Protein AF-A0A821BSV2-F1 (afdb_monomer_lite)

Sequence (98 aa):
MMKLTTAYEHGVVSYYTVTRWIQRFSNERESLEDNPRSCYSITAFTQQNIDVVTDLKKKIKVMAHPPYSSDLAPSDFWLFNRLKRSLDTYPVSTSLAT

Foldseek 3Di:
DCPQCVPPVPPGDDPVVVVVVVVCVVVVPPDPDDDDDPDDDPVCPDPVNVVVVVVVVVVDDDDDDDPPPLVPDCCSVPVVVVVVVVVVVDPPPPPDPD

Radius of gyration: 24.71 Å; chains: 1; bounding box: 58×26×54 Å

Secondary structure (DSSP, 8-state):
--HHHHHHTTSPPPHHHHHHHHHHHHTT----SPPPPS-S-GGGG-HHHHHHHHHHHHHS-PPP--TT-GGG-HIIIIIHHHHHHHHHTS--------

Structure (mmCIF, N/CA/C/O backbone):
data_AF-A0A821BSV2-F1
#
_entry.id   AF-A0A821BSV2-F1
#
loop_
_atom_site.group_PDB
_atom_site.id
_atom_site.type_symbol
_atom_site.label_atom_id
_atom_site.label_alt_id
_atom_site.label_comp_id
_atom_site.label_asym_id
_atom_site.label_entity_id
_atom_site.label_seq_id
_atom_site.pdbx_PDB_ins_code
_atom_site.Cartn_x
_atom_site.Cartn_y
_atom_site.Cartn_z
_atom_site.occupancy
_atom_site.B_iso_or_equiv
_atom_site.auth_seq_id
_atom_site.auth_comp_id
_atom_site.auth_asym_id
_atom_site.auth_atom_id
_atom_site.pdbx_PDB_model_num
ATOM 1 N N . MET A 1 1 ? 32.711 -4.168 -21.859 1.00 55.19 1 MET A N 1
ATOM 2 C CA . MET A 1 1 ? 31.630 -4.438 -20.881 1.00 55.19 1 MET A CA 1
ATOM 3 C C . MET A 1 1 ? 30.855 -5.693 -21.305 1.00 55.19 1 MET A C 1
ATOM 5 O O . MET A 1 1 ? 29.696 -5.602 -21.659 1.00 55.19 1 MET A O 1
ATOM 9 N N . MET A 1 2 ? 31.519 -6.859 -21.345 1.00 61.72 2 MET A N 1
ATOM 10 C CA . MET A 1 2 ? 30.903 -8.133 -21.784 1.00 61.72 2 MET A CA 1
ATOM 11 C C . MET A 1 2 ? 31.352 -9.364 -20.972 1.00 61.72 2 MET A C 1
ATOM 13 O O . MET A 1 2 ? 30.871 -10.462 -21.205 1.00 61.72 2 MET A O 1
ATOM 17 N N . LYS A 1 3 ? 32.258 -9.224 -19.992 1.00 77.38 3 LYS A N 1
ATOM 18 C CA . LYS A 1 3 ? 32.782 -10.391 -19.257 1.00 77.38 3 LYS A CA 1
ATOM 19 C C . LYS A 1 3 ? 31.746 -11.030 -18.323 1.00 77.38 3 LYS A C 1
ATOM 21 O O . LYS A 1 3 ? 31.707 -12.246 -18.209 1.00 77.38 3 LYS A O 1
ATOM 26 N N . LEU A 1 4 ? 30.895 -10.221 -17.686 1.00 79.44 4 LEU A N 1
ATOM 27 C CA . LEU A 1 4 ? 29.839 -10.721 -16.797 1.00 79.44 4 LEU A CA 1
ATOM 28 C C . LEU A 1 4 ? 28.735 -11.439 -17.581 1.00 79.44 4 LEU A C 1
ATOM 30 O O . LEU A 1 4 ? 28.301 -12.503 -17.159 1.00 79.44 4 LEU A O 1
ATOM 34 N N . THR A 1 5 ? 28.348 -10.909 -18.745 1.00 81.62 5 THR A N 1
ATOM 35 C CA . THR A 1 5 ? 27.364 -11.540 -19.639 1.00 81.62 5 THR A CA 1
ATOM 36 C C . THR A 1 5 ? 27.840 -12.882 -20.173 1.00 81.62 5 THR A C 1
ATOM 38 O O . THR A 1 5 ? 27.049 -13.810 -20.254 1.00 81.62 5 THR A O 1
ATOM 41 N N . THR A 1 6 ? 29.135 -13.019 -20.467 1.00 84.62 6 THR A N 1
ATOM 42 C CA . THR A 1 6 ? 29.718 -14.302 -20.883 1.00 84.62 6 THR A CA 1
ATOM 43 C C . THR A 1 6 ? 29.759 -15.334 -19.753 1.00 84.62 6 THR A C 1
ATOM 45 O O . THR A 1 6 ? 29.639 -16.518 -20.026 1.00 84.62 6 THR A O 1
ATOM 48 N N . ALA A 1 7 ? 29.942 -14.913 -18.499 1.00 84.25 7 ALA A N 1
ATOM 49 C CA . ALA A 1 7 ? 30.115 -15.837 -17.375 1.00 84.25 7 ALA A CA 1
ATOM 50 C C . ALA A 1 7 ? 28.801 -16.261 -16.694 1.00 84.25 7 ALA A C 1
ATOM 52 O O . ALA A 1 7 ? 28.731 -17.365 -16.166 1.00 84.25 7 ALA A O 1
ATOM 53 N N . TYR A 1 8 ? 27.781 -15.394 -16.676 1.00 84.62 8 TYR A N 1
ATOM 54 C CA . TYR A 1 8 ? 26.540 -15.622 -15.918 1.00 84.62 8 TYR A CA 1
ATOM 55 C C . TYR A 1 8 ? 25.270 -15.596 -16.778 1.00 84.62 8 TYR A C 1
ATOM 57 O O . TYR A 1 8 ? 24.178 -15.735 -16.231 1.00 84.62 8 TYR A O 1
ATOM 65 N N . GLU A 1 9 ? 25.410 -15.405 -18.094 1.00 80.56 9 GLU A N 1
ATOM 66 C CA . GLU A 1 9 ? 24.346 -15.413 -19.107 1.00 80.56 9 GLU A CA 1
ATOM 67 C C . GLU A 1 9 ? 23.081 -14.631 -18.697 1.00 80.56 9 GLU A C 1
ATOM 69 O O . GLU A 1 9 ? 22.991 -13.426 -18.929 1.00 80.56 9 GLU A O 1
ATOM 74 N N . HIS A 1 10 ? 22.119 -15.308 -18.062 1.00 79.56 10 HIS A N 1
ATOM 75 C CA . HIS A 1 10 ? 20.786 -14.808 -17.716 1.00 79.56 10 HIS A CA 1
ATOM 76 C C . HIS A 1 10 ? 20.664 -14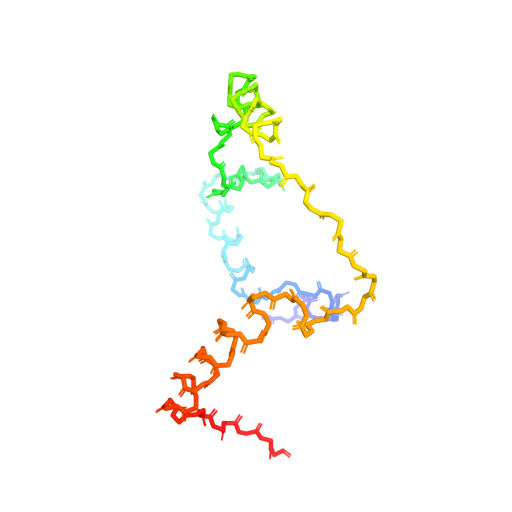.283 -16.270 1.00 79.56 10 HIS A C 1
ATOM 78 O O . HIS A 1 10 ? 19.681 -13.627 -15.937 1.00 79.56 10 HIS A O 1
ATOM 84 N N . GLY A 1 11 ? 21.652 -14.544 -15.406 1.00 80.38 11 GLY A N 1
ATOM 85 C CA . GLY A 1 11 ? 21.680 -14.108 -13.999 1.00 80.38 11 GLY A CA 1
ATOM 86 C C . GLY A 1 11 ? 22.428 -12.792 -13.762 1.00 80.38 11 GLY A C 1
ATOM 87 O O . GLY A 1 11 ? 22.778 -12.460 -12.630 1.00 80.38 11 GLY A O 1
ATOM 88 N N . VAL A 1 12 ? 22.745 -12.063 -14.831 1.00 84.00 12 VAL A N 1
ATOM 89 C CA . VAL A 1 12 ? 23.643 -10.906 -14.785 1.00 84.00 12 VAL A CA 1
ATOM 90 C C . VAL A 1 12 ? 22.899 -9.677 -14.283 1.00 84.00 12 VAL A C 1
ATOM 92 O O . VAL A 1 12 ? 21.863 -9.283 -14.817 1.00 84.00 12 VAL A O 1
ATOM 95 N N . VAL A 1 13 ? 23.467 -9.021 -13.275 1.00 84.00 13 VAL A N 1
ATOM 96 C CA . VAL A 1 13 ? 22.990 -7.716 -12.808 1.00 84.00 13 VAL A CA 1
ATOM 97 C C . VAL A 1 13 ? 23.058 -6.672 -13.928 1.00 84.00 13 VAL A C 1
ATOM 99 O O . VAL A 1 13 ? 24.001 -6.641 -14.717 1.00 84.00 13 VAL A O 1
ATOM 102 N N . SER A 1 14 ? 22.068 -5.778 -13.992 1.00 86.56 14 SER A N 1
ATOM 103 C CA . SER A 1 14 ? 22.017 -4.746 -15.035 1.00 86.56 14 SER A CA 1
ATOM 104 C C . SER A 1 14 ? 23.277 -3.875 -15.051 1.00 86.56 14 SER A C 1
ATOM 106 O O . SER A 1 14 ? 23.892 -3.627 -14.011 1.00 86.56 14 SER A O 1
ATOM 108 N N . TYR A 1 15 ? 23.626 -3.336 -16.223 1.00 85.50 15 TYR A N 1
ATOM 109 C CA . TYR A 1 15 ? 24.769 -2.427 -16.382 1.00 85.50 15 TYR A CA 1
ATOM 110 C C . TYR A 1 15 ? 24.776 -1.300 -15.336 1.00 85.50 15 TYR A C 1
ATOM 112 O O . TYR A 1 15 ? 25.798 -1.024 -14.714 1.00 85.50 15 TYR A O 1
ATOM 120 N N . TYR A 1 16 ? 23.608 -0.702 -15.090 1.00 87.06 16 TYR A N 1
ATOM 121 C CA . TYR A 1 16 ? 23.428 0.357 -14.099 1.00 87.06 16 TYR A CA 1
ATOM 122 C C . TYR A 1 16 ? 23.716 -0.103 -12.659 1.00 87.06 16 TYR A C 1
ATOM 124 O O . TYR A 1 16 ? 24.260 0.649 -11.852 1.00 87.06 16 TYR A O 1
ATOM 132 N N . THR A 1 17 ? 23.397 -1.356 -12.330 1.00 87.50 17 THR A N 1
ATOM 133 C CA . THR A 1 17 ? 23.757 -1.947 -11.036 1.00 87.50 17 THR A CA 1
ATOM 134 C C . THR A 1 17 ? 25.274 -2.081 -10.921 1.00 87.50 17 THR A C 1
ATOM 136 O O . THR A 1 17 ? 25.841 -1.662 -9.916 1.00 87.50 17 THR A O 1
ATOM 139 N N . VAL A 1 1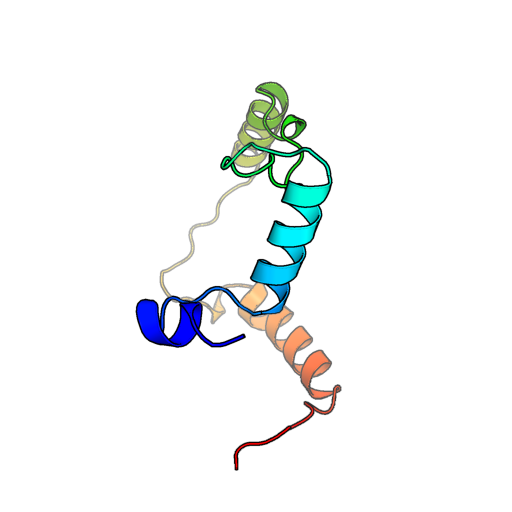8 ? 25.946 -2.576 -11.967 1.00 87.25 18 VAL A N 1
ATOM 140 C CA . VAL A 1 18 ? 27.413 -2.719 -11.995 1.00 87.25 18 VAL A CA 1
ATOM 141 C C . VAL A 1 18 ? 28.116 -1.372 -11.814 1.00 87.25 18 VAL A C 1
ATOM 143 O O . VAL A 1 18 ? 29.008 -1.259 -10.976 1.00 87.25 18 VAL A O 1
ATOM 146 N N . THR A 1 19 ? 27.709 -0.330 -12.543 1.00 88.56 19 THR A N 1
ATOM 147 C CA . THR A 1 19 ? 28.336 0.998 -12.426 1.00 88.56 19 THR A CA 1
ATOM 148 C C . THR A 1 19 ? 28.099 1.635 -11.058 1.00 88.56 19 THR A C 1
ATOM 150 O O . THR A 1 19 ? 29.021 2.225 -10.495 1.00 88.56 19 THR A O 1
ATOM 153 N N . ARG A 1 20 ? 26.911 1.447 -10.470 1.00 86.25 20 ARG A N 1
ATOM 154 C CA . ARG A 1 20 ? 26.612 1.866 -9.094 1.00 86.25 20 ARG A CA 1
ATOM 155 C C . ARG A 1 20 ? 27.512 1.167 -8.071 1.00 86.25 20 ARG A C 1
ATOM 157 O O . ARG A 1 20 ? 27.963 1.811 -7.127 1.00 86.25 20 ARG A O 1
ATOM 164 N N . TRP A 1 21 ? 27.776 -0.130 -8.232 1.00 86.19 21 TRP A N 1
ATOM 165 C CA . TRP A 1 21 ? 28.698 -0.861 -7.356 1.00 86.19 21 TRP A CA 1
ATOM 166 C C . TRP A 1 21 ? 30.144 -0.381 -7.515 1.00 86.19 21 TRP A C 1
ATOM 168 O O . TRP A 1 21 ? 30.786 -0.117 -6.504 1.00 86.19 21 TRP A O 1
ATOM 178 N N . ILE A 1 22 ? 30.626 -0.163 -8.747 1.00 88.31 22 ILE A N 1
ATOM 179 C CA . ILE A 1 22 ? 31.965 0.408 -9.001 1.00 88.31 22 ILE A CA 1
ATOM 180 C C . ILE A 1 22 ? 32.124 1.751 -8.277 1.00 88.31 22 ILE A C 1
ATOM 182 O O . ILE A 1 22 ? 33.089 1.940 -7.546 1.00 88.31 22 ILE A O 1
ATOM 186 N N . GLN A 1 23 ? 31.142 2.649 -8.401 1.00 87.62 23 GLN A N 1
ATOM 187 C CA . GLN A 1 23 ? 31.153 3.933 -7.695 1.00 87.62 23 GLN A CA 1
ATOM 188 C C . GLN A 1 23 ? 31.152 3.771 -6.169 1.00 87.62 23 GLN A C 1
ATOM 190 O O . GLN A 1 23 ? 31.831 4.524 -5.480 1.00 87.62 23 GLN A O 1
ATOM 195 N N . ARG A 1 24 ? 30.408 2.806 -5.615 1.00 85.19 24 ARG A N 1
ATOM 196 C CA . ARG A 1 24 ? 30.395 2.542 -4.164 1.00 85.19 24 ARG A CA 1
ATOM 197 C C . ARG A 1 24 ? 31.752 2.060 -3.657 1.00 85.19 24 ARG A C 1
ATOM 199 O O . ARG A 1 24 ? 32.208 2.564 -2.638 1.00 85.19 24 ARG A O 1
ATOM 206 N N . PHE A 1 25 ? 32.397 1.146 -4.378 1.00 85.81 25 PHE A N 1
ATOM 207 C CA . PHE A 1 25 ? 33.726 0.644 -4.023 1.00 85.81 25 PHE A CA 1
ATOM 208 C C . PHE A 1 25 ? 34.812 1.715 -4.169 1.00 85.81 25 PHE A C 1
ATOM 210 O O . PHE A 1 25 ? 35.714 1.779 -3.344 1.00 85.81 25 PHE A O 1
ATOM 217 N N . SER A 1 26 ? 34.698 2.613 -5.155 1.00 86.75 26 SER A N 1
ATOM 218 C CA . SER A 1 26 ? 35.586 3.780 -5.263 1.00 86.75 26 SER A CA 1
ATOM 219 C C . SER A 1 26 ? 35.432 4.780 -4.109 1.00 86.75 26 SER A C 1
ATOM 221 O O . SER A 1 26 ? 36.344 5.563 -3.882 1.00 86.75 26 SER A O 1
ATOM 223 N N . ASN A 1 27 ? 34.313 4.752 -3.378 1.00 82.50 27 ASN A N 1
ATOM 224 C CA . ASN A 1 27 ? 34.053 5.590 -2.202 1.00 82.50 27 ASN A CA 1
ATOM 225 C C . ASN A 1 27 ? 34.317 4.833 -0.879 1.00 82.50 27 ASN A C 1
ATOM 227 O O . ASN A 1 27 ? 33.563 4.994 0.078 1.00 82.50 27 ASN A O 1
ATOM 231 N N . GLU A 1 28 ? 35.337 3.966 -0.845 1.00 79.00 28 GLU A N 1
ATOM 232 C CA . GLU A 1 28 ? 35.820 3.230 0.346 1.00 79.00 28 GLU A CA 1
ATOM 233 C C . GLU A 1 28 ? 34.789 2.312 1.038 1.00 79.00 28 GLU A C 1
ATOM 235 O O . GLU A 1 28 ? 34.996 1.836 2.155 1.00 79.00 28 GLU A O 1
ATOM 240 N N . ARG A 1 29 ? 33.662 1.993 0.388 1.00 74.50 29 ARG A N 1
ATOM 241 C CA . ARG A 1 29 ? 32.693 1.028 0.925 1.00 74.50 29 ARG A CA 1
ATOM 242 C C . ARG A 1 29 ? 33.093 -0.390 0.534 1.00 74.50 29 ARG A C 1
ATOM 244 O O . ARG A 1 29 ? 32.699 -0.861 -0.525 1.00 74.50 29 ARG A O 1
ATOM 251 N N . GLU A 1 30 ? 33.794 -1.092 1.415 1.00 77.75 30 GLU A N 1
ATOM 252 C CA . GLU A 1 30 ? 34.223 -2.488 1.198 1.00 77.75 30 GLU A CA 1
ATOM 253 C C . GLU A 1 30 ? 33.167 -3.536 1.597 1.00 77.75 30 GLU A C 1
ATOM 255 O O . GLU A 1 30 ? 33.308 -4.722 1.311 1.00 77.75 30 GLU A O 1
ATOM 260 N N . SER A 1 31 ? 32.080 -3.109 2.250 1.00 83.25 31 SER A N 1
ATOM 261 C CA . SER A 1 31 ? 31.034 -4.019 2.720 1.00 83.25 31 SER A CA 1
ATOM 262 C C . SER A 1 31 ? 30.229 -4.624 1.564 1.00 83.25 31 SER A C 1
ATOM 264 O O . SER A 1 31 ? 29.645 -3.904 0.744 1.00 83.25 31 SER A O 1
ATOM 266 N N . LEU A 1 32 ? 30.156 -5.957 1.558 1.00 81.56 32 LEU A N 1
ATOM 267 C CA . LEU A 1 32 ? 29.309 -6.754 0.667 1.00 81.56 32 LEU A CA 1
ATOM 268 C C . LEU A 1 32 ? 27.853 -6.842 1.151 1.00 81.56 32 LEU A C 1
ATOM 270 O O . LEU A 1 32 ? 26.992 -7.290 0.398 1.00 81.56 32 LEU A O 1
ATOM 274 N N . GLU A 1 33 ? 27.575 -6.390 2.375 1.00 83.69 33 GLU A N 1
ATOM 275 C CA . GLU A 1 33 ? 26.243 -6.460 2.965 1.00 83.69 33 GLU A CA 1
ATOM 276 C C . GLU A 1 33 ? 25.306 -5.388 2.389 1.00 83.69 33 GLU A C 1
ATOM 278 O O . GLU A 1 33 ? 25.688 -4.241 2.078 1.00 83.69 33 GLU A O 1
ATOM 283 N N . ASP A 1 34 ? 24.034 -5.767 2.276 1.00 80.25 34 ASP A N 1
ATOM 284 C CA . ASP A 1 34 ? 22.966 -4.847 1.915 1.00 80.25 34 ASP A CA 1
ATOM 285 C C . ASP A 1 34 ? 22.850 -3.770 3.000 1.00 80.25 34 ASP A C 1
ATOM 287 O O . ASP A 1 34 ? 22.698 -4.053 4.189 1.00 80.25 34 ASP A O 1
ATOM 291 N N . ASN A 1 35 ? 22.901 -2.501 2.585 1.00 75.62 35 ASN A N 1
ATOM 292 C CA . ASN A 1 35 ? 22.548 -1.412 3.491 1.00 75.62 35 ASN A CA 1
ATOM 293 C C . ASN A 1 35 ? 21.119 -1.631 4.005 1.00 75.62 35 ASN A C 1
ATOM 295 O O . ASN A 1 35 ? 20.277 -2.120 3.241 1.00 75.62 35 ASN A O 1
ATOM 299 N N . PRO A 1 36 ? 20.813 -1.196 5.242 1.00 75.88 36 PRO A N 1
ATOM 300 C CA . PRO A 1 36 ? 19.443 -1.204 5.729 1.00 75.88 36 PRO A CA 1
ATOM 301 C C . PRO A 1 36 ? 18.548 -0.537 4.682 1.00 75.88 36 PRO A C 1
ATOM 303 O O . PRO A 1 36 ? 18.792 0.597 4.257 1.00 75.88 36 PRO A O 1
ATOM 306 N N . ARG A 1 37 ? 17.561 -1.287 4.183 1.00 73.19 37 ARG A N 1
ATOM 307 C CA . ARG A 1 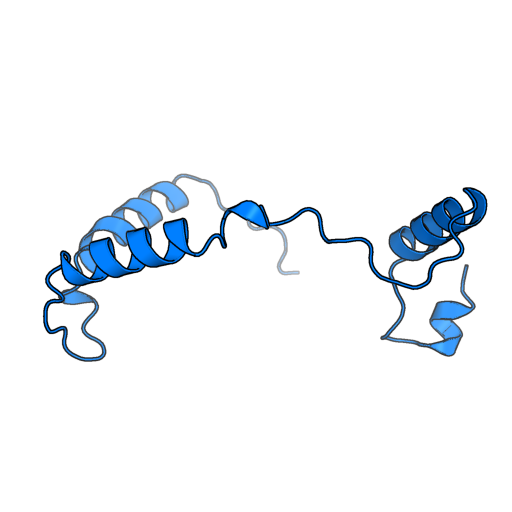37 ? 16.667 -0.805 3.129 1.00 73.19 37 ARG A CA 1
ATOM 308 C C . ARG A 1 37 ? 15.931 0.422 3.656 1.00 73.19 37 ARG A C 1
ATOM 310 O O . ARG A 1 37 ? 15.393 0.390 4.757 1.00 73.19 37 ARG A O 1
ATOM 317 N N . SER A 1 38 ? 15.859 1.487 2.859 1.00 64.31 38 SER A N 1
ATOM 318 C CA . SER A 1 38 ? 15.182 2.735 3.240 1.00 64.31 38 SER A CA 1
ATOM 319 C C . SER A 1 38 ? 13.650 2.626 3.204 1.00 64.31 38 SER A C 1
ATOM 321 O O . SER A 1 38 ? 12.976 3.593 2.849 1.00 64.31 38 SER A O 1
ATOM 323 N N . CYS A 1 39 ? 13.075 1.459 3.506 1.00 52.75 39 CYS A N 1
ATOM 324 C CA . CYS A 1 39 ? 11.630 1.294 3.522 1.00 52.75 39 CYS A CA 1
ATOM 325 C C . CYS A 1 39 ? 11.144 0.654 4.822 1.00 52.75 39 CYS A C 1
ATOM 327 O O . CYS A 1 39 ? 11.682 -0.353 5.272 1.00 52.75 39 CYS A O 1
ATOM 329 N N . TYR A 1 40 ? 10.076 1.270 5.331 1.00 53.00 40 TYR A N 1
ATOM 330 C CA . TYR A 1 40 ? 9.409 1.115 6.619 1.00 53.00 40 TYR A CA 1
ATOM 331 C C . TYR A 1 40 ? 10.193 1.626 7.823 1.00 53.00 40 TYR A C 1
ATOM 333 O O . TYR A 1 40 ? 11.300 1.193 8.129 1.00 53.00 40 TYR A O 1
ATOM 341 N N . SER A 1 41 ? 9.579 2.581 8.525 1.00 53.06 41 SER A N 1
ATOM 342 C CA . SER A 1 41 ? 10.066 3.014 9.820 1.00 53.06 41 SER A CA 1
ATOM 343 C C . SER A 1 41 ? 10.137 1.784 10.727 1.00 53.06 41 SER A C 1
ATOM 345 O O . SER A 1 41 ? 9.132 1.150 11.034 1.00 53.06 41 SER A O 1
ATOM 347 N N . ILE A 1 42 ? 11.343 1.413 11.152 1.00 50.50 42 ILE A N 1
ATOM 348 C CA . ILE A 1 42 ? 11.535 0.344 12.145 1.00 50.50 42 ILE A CA 1
ATOM 349 C C . ILE A 1 42 ? 10.830 0.717 13.469 1.00 50.50 42 ILE A C 1
ATOM 351 O O . ILE A 1 42 ? 10.434 -0.151 14.239 1.00 50.50 42 ILE A O 1
ATOM 355 N N . THR A 1 43 ? 10.550 2.008 13.680 1.00 53.03 43 THR A N 1
ATOM 356 C CA . THR A 1 43 ? 9.703 2.548 14.753 1.00 53.03 43 THR A CA 1
ATOM 357 C C . THR A 1 43 ? 8.201 2.285 14.593 1.00 53.03 43 THR A C 1
ATOM 359 O O . THR A 1 43 ? 7.468 2.448 15.563 1.00 53.03 43 THR A O 1
ATOM 362 N N . ALA A 1 44 ? 7.700 1.851 13.428 1.00 58.84 44 ALA A N 1
ATOM 363 C CA . ALA A 1 44 ? 6.308 1.401 13.307 1.00 58.84 44 ALA A CA 1
ATOM 364 C C . ALA A 1 44 ? 6.056 0.108 14.099 1.00 58.84 44 ALA A C 1
ATOM 366 O O . ALA A 1 44 ? 4.931 -0.126 14.536 1.00 58.84 44 ALA A O 1
ATOM 367 N N . PHE A 1 45 ? 7.096 -0.693 14.343 1.00 66.69 45 PHE A N 1
ATOM 368 C CA . PHE A 1 45 ? 7.015 -1.958 15.069 1.00 66.69 45 PHE A CA 1
ATOM 369 C C . PHE A 1 45 ? 7.433 -1.815 16.546 1.00 66.69 45 PHE A C 1
ATOM 371 O O . PHE A 1 45 ? 8.225 -2.589 17.071 1.00 66.69 45 PHE A O 1
ATOM 378 N N . THR A 1 46 ? 6.934 -0.797 17.249 1.00 82.06 46 THR A N 1
ATOM 379 C CA . THR A 1 46 ? 7.021 -0.757 18.720 1.00 82.06 46 THR A CA 1
ATOM 380 C C . THR A 1 46 ? 5.921 -1.632 19.318 1.00 82.06 46 THR A C 1
ATOM 382 O O . THR A 1 46 ? 4.813 -1.663 18.784 1.00 82.06 46 THR A O 1
ATOM 385 N N . GLN A 1 47 ? 6.183 -2.283 20.459 1.00 84.62 47 GLN A N 1
ATOM 386 C CA . GLN A 1 47 ? 5.173 -3.067 21.186 1.00 84.62 47 GLN A CA 1
ATOM 387 C C . GLN A 1 47 ? 3.872 -2.274 21.400 1.00 84.62 47 GLN A C 1
ATOM 389 O O . GLN A 1 47 ? 2.788 -2.786 21.165 1.00 84.62 47 GLN A O 1
ATOM 394 N N . GLN A 1 48 ? 3.989 -0.978 21.696 1.00 88.62 48 GLN A N 1
ATOM 395 C CA . GLN A 1 48 ? 2.862 -0.051 21.818 1.00 88.62 48 GLN A CA 1
ATOM 396 C C . GLN A 1 48 ? 1.994 0.030 20.549 1.00 88.62 48 GLN A C 1
ATOM 398 O O . GLN A 1 48 ? 0.771 -0.006 20.639 1.00 88.62 48 GLN A O 1
ATOM 403 N N . ASN A 1 49 ? 2.599 0.104 19.358 1.00 86.62 49 ASN A N 1
ATOM 404 C CA . ASN A 1 49 ? 1.850 0.162 18.098 1.00 86.62 49 ASN A CA 1
ATOM 405 C C . ASN A 1 49 ? 1.146 -1.166 17.812 1.00 86.62 49 ASN A C 1
ATOM 407 O O . ASN A 1 49 ? 0.026 -1.176 17.299 1.00 86.62 49 ASN A O 1
ATOM 411 N N . ILE A 1 50 ? 1.787 -2.283 18.168 1.00 88.75 50 ILE A N 1
ATOM 412 C CA . ILE A 1 50 ? 1.191 -3.617 18.069 1.00 88.75 50 ILE A CA 1
ATOM 413 C C . ILE A 1 50 ? -0.034 -3.686 18.982 1.00 88.75 50 ILE A C 1
ATOM 415 O O . ILE A 1 50 ? -1.115 -4.046 18.518 1.00 88.75 50 ILE A O 1
ATOM 419 N N . ASP A 1 51 ? 0.103 -3.263 20.238 1.00 91.75 51 ASP A N 1
ATOM 420 C CA . ASP A 1 51 ? -0.980 -3.275 21.220 1.00 91.75 51 ASP A CA 1
ATOM 421 C C . ASP A 1 51 ? -2.164 -2.417 20.744 1.00 91.75 51 ASP A C 1
ATOM 423 O O . ASP A 1 51 ? -3.299 -2.898 20.720 1.00 91.75 51 ASP A O 1
ATOM 427 N N . VAL A 1 52 ? -1.906 -1.206 20.233 1.00 90.31 52 VAL A N 1
ATOM 428 C CA . VAL A 1 52 ? -2.938 -0.333 19.642 1.00 90.31 52 VAL A CA 1
ATOM 429 C C . VAL A 1 52 ? -3.655 -1.018 18.477 1.00 90.31 52 VAL A C 1
ATOM 431 O O . VAL A 1 52 ? -4.886 -1.054 18.445 1.00 90.31 52 VAL A O 1
ATOM 434 N N . VAL A 1 53 ? -2.922 -1.603 17.525 1.00 88.94 53 VAL A N 1
ATOM 435 C CA . VAL A 1 53 ? -3.533 -2.300 16.379 1.00 88.94 53 VAL A CA 1
ATOM 436 C C . VAL A 1 53 ? -4.341 -3.515 16.837 1.00 88.94 53 VAL A C 1
ATOM 438 O O . VAL A 1 53 ? -5.419 -3.774 16.297 1.00 88.94 53 VAL A O 1
ATOM 441 N N . THR A 1 54 ? -3.859 -4.263 17.832 1.00 90.00 54 THR A N 1
ATOM 442 C CA . THR A 1 54 ? -4.589 -5.424 18.363 1.00 90.00 54 THR A CA 1
ATOM 443 C C . THR A 1 54 ? -5.875 -5.017 19.079 1.00 90.00 54 THR A C 1
ATOM 445 O O . THR A 1 54 ? -6.898 -5.678 18.894 1.00 90.00 54 THR A O 1
ATOM 448 N N . ASP A 1 55 ? -5.867 -3.917 19.833 1.00 93.06 55 ASP A N 1
ATOM 449 C CA . ASP A 1 55 ? -7.059 -3.374 20.489 1.00 93.06 55 ASP A CA 1
ATOM 450 C C . ASP A 1 55 ? -8.084 -2.861 19.466 1.00 93.06 55 ASP A C 1
ATOM 452 O O . ASP A 1 55 ? -9.272 -3.185 19.541 1.00 93.06 55 ASP A O 1
ATOM 456 N N . LEU A 1 56 ? -7.623 -2.154 18.430 1.00 90.06 56 LEU A N 1
ATOM 457 C CA . LEU A 1 56 ? -8.478 -1.717 17.323 1.00 90.06 56 LEU A CA 1
ATOM 458 C C . LEU A 1 56 ? -9.117 -2.901 16.591 1.00 90.06 56 LEU A C 1
ATOM 460 O O . LEU A 1 56 ? -10.315 -2.871 16.311 1.00 90.06 56 LEU A O 1
ATOM 464 N N . LYS A 1 57 ? -8.359 -3.976 16.338 1.00 88.62 57 LYS A N 1
ATOM 465 C CA . LYS A 1 57 ? -8.895 -5.198 15.719 1.00 88.62 57 LYS A CA 1
ATOM 466 C C . LYS A 1 57 ? -10.023 -5.826 16.541 1.00 88.62 57 LYS A C 1
ATOM 468 O O . LYS A 1 57 ? -10.994 -6.282 15.949 1.00 88.62 57 LYS A O 1
ATOM 473 N N . LYS A 1 58 ? -9.937 -5.820 17.877 1.00 90.62 58 LYS A N 1
ATOM 474 C CA . LYS A 1 58 ? -10.997 -6.354 18.759 1.00 90.62 58 LYS A CA 1
ATOM 475 C C . LYS A 1 58 ? -12.287 -5.531 18.705 1.00 90.62 58 LYS A C 1
ATOM 477 O O . LYS A 1 58 ? -13.368 -6.085 18.881 1.00 90.62 58 LYS A O 1
ATOM 482 N N . LYS A 1 59 ? -12.181 -4.221 18.464 1.00 89.38 59 LYS A N 1
ATOM 483 C CA . LYS A 1 59 ? -13.327 -3.298 18.384 1.00 89.38 59 LYS A CA 1
ATOM 484 C C . LYS A 1 59 ? -14.087 -3.387 17.058 1.00 89.38 59 LYS A C 1
ATOM 486 O O . LYS A 1 59 ? -15.222 -2.924 16.974 1.00 89.38 59 LYS A O 1
ATOM 491 N N . ILE A 1 60 ? -13.491 -3.981 16.025 1.00 90.06 60 ILE A N 1
ATOM 492 C CA . ILE A 1 60 ? -14.133 -4.161 14.721 1.00 90.06 60 ILE A CA 1
ATOM 493 C C . ILE A 1 60 ? -14.957 -5.450 1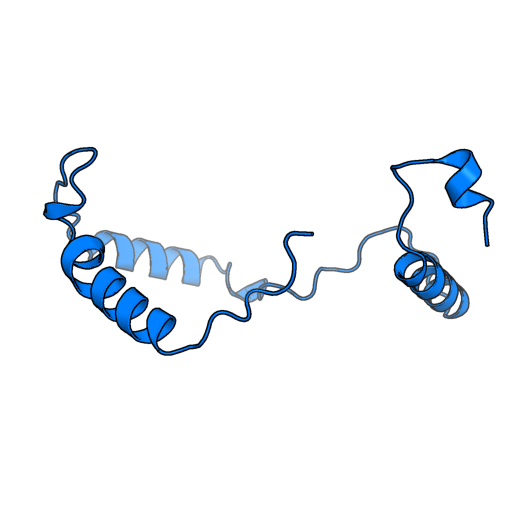4.749 1.00 90.06 60 ILE A C 1
ATOM 495 O O . ILE A 1 60 ? -14.423 -6.554 14.837 1.00 90.06 60 ILE A O 1
ATOM 499 N N . LYS A 1 61 ? -16.280 -5.318 14.626 1.00 87.88 61 LYS A N 1
ATOM 500 C CA . LYS A 1 61 ? -17.170 -6.468 14.454 1.00 87.88 61 LYS A CA 1
ATOM 501 C C . LYS A 1 61 ?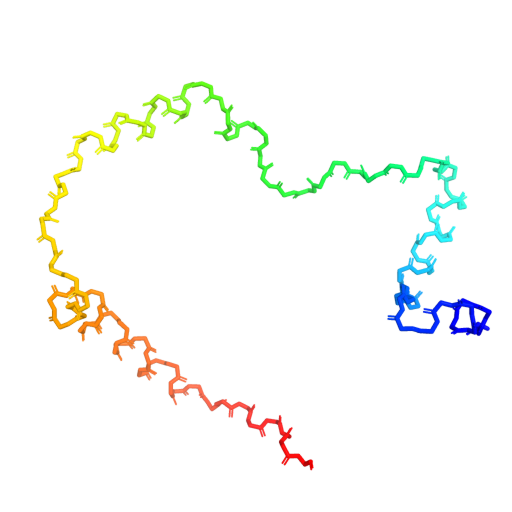 -16.960 -7.069 13.062 1.00 87.88 61 LYS A C 1
ATOM 503 O O . LYS A 1 61 ? -17.422 -6.511 12.069 1.00 87.88 61 LYS A O 1
ATOM 508 N N . VAL A 1 62 ? -16.293 -8.219 12.995 1.00 86.56 62 VAL A N 1
ATOM 509 C CA . VAL A 1 62 ? -16.168 -8.996 11.755 1.00 86.56 62 VAL A CA 1
ATOM 510 C C . VAL A 1 62 ? -17.521 -9.633 11.440 1.00 86.56 62 VAL A C 1
ATOM 512 O O . VAL A 1 62 ? -18.075 -10.367 12.257 1.00 86.56 62 VAL A O 1
ATOM 515 N N . MET A 1 63 ? -18.077 -9.330 10.269 1.00 83.94 63 MET A N 1
ATOM 516 C CA . MET A 1 63 ? -19.301 -9.968 9.785 1.00 83.94 63 MET A CA 1
ATOM 517 C C . MET A 1 63 ? -18.957 -11.255 9.036 1.00 83.94 63 MET A C 1
ATOM 519 O O . MET A 1 63 ? -17.965 -11.302 8.310 1.00 83.94 63 MET A O 1
ATOM 523 N N . ALA A 1 64 ? -19.780 -12.292 9.197 1.00 86.81 64 ALA A N 1
ATOM 524 C CA . ALA A 1 64 ? -19.650 -13.504 8.399 1.00 86.81 64 ALA A CA 1
ATOM 525 C C . ALA A 1 64 ? -19.922 -13.171 6.923 1.00 86.81 64 ALA A C 1
ATOM 527 O O . ALA A 1 64 ? -20.949 -12.574 6.602 1.00 86.81 64 ALA A O 1
ATOM 528 N N . HIS A 1 65 ? -19.00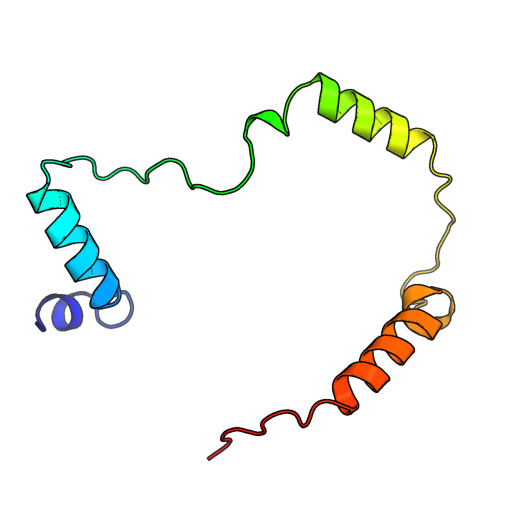0 -13.550 6.039 1.00 84.00 65 HIS A N 1
ATOM 529 C CA . HIS A 1 65 ? -19.122 -13.355 4.598 1.00 84.00 65 HIS A CA 1
ATOM 530 C C . HIS A 1 65 ? -18.964 -14.712 3.898 1.00 84.00 65 HIS A C 1
ATOM 532 O O . HIS A 1 65 ? -18.011 -15.432 4.212 1.00 84.00 65 HIS A O 1
ATOM 538 N N . PRO A 1 66 ? -19.897 -15.111 3.015 1.00 88.00 66 PRO A N 1
ATOM 539 C CA . PRO A 1 66 ? -19.805 -16.395 2.337 1.00 88.00 66 PRO A CA 1
ATOM 540 C C . PRO A 1 66 ? -18.612 -16.442 1.367 1.00 88.00 66 PRO A C 1
ATOM 542 O O . PRO A 1 66 ? -18.210 -15.409 0.823 1.00 88.00 66 PRO A O 1
ATOM 545 N N . PRO A 1 67 ? -18.036 -17.636 1.136 1.00 88.38 67 PRO A N 1
ATOM 546 C CA . PRO A 1 67 ? -16.954 -17.796 0.174 1.00 88.38 67 PRO A CA 1
ATOM 547 C C . PRO A 1 67 ? -17.422 -17.403 -1.234 1.00 88.38 67 PRO A C 1
ATOM 549 O O . PRO A 1 67 ? -18.530 -17.741 -1.641 1.00 88.38 67 PRO A O 1
ATOM 552 N N . TYR A 1 68 ? -16.553 -16.701 -1.969 1.00 83.06 68 TYR A N 1
ATOM 553 C CA . TYR A 1 68 ? -16.765 -16.270 -3.361 1.00 83.06 68 TYR A CA 1
ATOM 554 C C . TYR A 1 68 ? -18.001 -15.394 -3.603 1.00 83.06 68 TYR A C 1
ATOM 556 O O . TYR A 1 68 ? -18.599 -15.446 -4.673 1.00 83.06 68 TYR A O 1
ATOM 564 N N . SER A 1 69 ? -18.375 -14.561 -2.632 1.00 86.62 69 SER A N 1
ATOM 565 C CA . SER A 1 69 ? -19.570 -13.724 -2.736 1.00 86.62 69 SER A CA 1
ATOM 566 C C . SER A 1 69 ? -19.257 -12.248 -2.988 1.00 86.62 69 SER A C 1
ATOM 568 O O . SER A 1 69 ? -19.685 -11.386 -2.217 1.00 86.62 69 SER A O 1
ATOM 570 N N . SER A 1 70 ? -18.568 -11.948 -4.093 1.00 82.75 70 SER A N 1
ATOM 571 C CA . SER A 1 70 ? -18.265 -10.565 -4.510 1.00 82.75 70 SER A CA 1
ATOM 572 C C . SER A 1 70 ? -19.513 -9.678 -4.567 1.00 82.75 70 SER A C 1
ATOM 574 O O . SER A 1 70 ? -19.466 -8.510 -4.202 1.00 82.75 70 SER A O 1
ATOM 576 N N . ASP A 1 71 ? -20.669 -10.240 -4.920 1.00 84.88 71 ASP A N 1
ATOM 577 C CA . ASP A 1 71 ? -21.931 -9.492 -5.023 1.00 84.88 71 ASP A CA 1
ATOM 578 C C . ASP A 1 71 ? -22.426 -8.940 -3.677 1.00 84.88 71 ASP A C 1
ATOM 580 O O . ASP A 1 71 ? -23.182 -7.970 -3.631 1.00 84.88 71 ASP A O 1
ATOM 584 N N . LEU A 1 72 ? -21.989 -9.543 -2.567 1.00 83.38 72 LEU A N 1
ATOM 585 C CA . LEU A 1 72 ? -22.333 -9.115 -1.210 1.00 83.38 72 LEU A CA 1
ATOM 586 C C . LEU A 1 72 ? -21.273 -8.187 -0.600 1.00 83.38 72 LEU A C 1
ATOM 588 O O . LEU A 1 72 ? -21.486 -7.662 0.494 1.00 83.38 72 LEU A O 1
ATOM 592 N N . ALA A 1 73 ? -20.140 -7.980 -1.274 1.00 86.88 73 ALA A N 1
ATOM 593 C CA . ALA A 1 73 ? -19.090 -7.079 -0.829 1.00 86.88 73 ALA A CA 1
ATOM 594 C C . ALA A 1 73 ? -19.339 -5.666 -1.398 1.00 86.88 73 ALA A C 1
ATOM 596 O O . ALA A 1 73 ? -19.277 -5.463 -2.614 1.00 86.88 73 ALA A O 1
ATOM 597 N N . PRO A 1 74 ? -19.572 -4.640 -0.555 1.00 84.94 74 PRO A N 1
ATOM 598 C CA . PRO A 1 74 ? -19.805 -3.274 -1.034 1.00 84.94 74 PRO A CA 1
ATOM 599 C C . PRO A 1 74 ? -18.644 -2.705 -1.866 1.00 84.94 74 PRO A C 1
ATOM 601 O O . PRO A 1 74 ? -18.860 -1.865 -2.742 1.00 84.94 74 PRO A O 1
ATOM 604 N N . SER A 1 75 ? -17.411 -3.159 -1.611 1.00 87.81 75 SER A N 1
ATOM 605 C CA . SER A 1 75 ? -16.231 -2.807 -2.409 1.00 87.81 75 SER A CA 1
ATOM 606 C C . SER A 1 75 ? -16.370 -3.254 -3.861 1.00 87.81 75 SER A C 1
ATOM 608 O O . SER A 1 75 ? -16.089 -2.485 -4.780 1.00 87.81 75 SER A O 1
ATOM 610 N N . ASP A 1 76 ? -16.841 -4.477 -4.066 1.00 87.75 76 ASP A N 1
ATOM 611 C CA . ASP A 1 76 ? -16.831 -5.124 -5.369 1.00 87.75 76 ASP A CA 1
ATOM 612 C C . ASP A 1 76 ? -17.975 -4.604 -6.230 1.00 87.75 76 ASP A C 1
ATOM 614 O O . ASP A 1 76 ? -17.770 -4.245 -7.392 1.00 87.75 76 ASP A O 1
ATOM 618 N N . PHE A 1 77 ? -19.154 -4.450 -5.624 1.00 82.38 77 PHE A N 1
ATOM 619 C CA . PHE A 1 77 ? -20.324 -3.911 -6.304 1.00 82.38 77 PHE A CA 1
ATOM 620 C C . PHE A 1 77 ? -20.202 -2.410 -6.614 1.00 82.38 77 PHE A C 1
ATOM 622 O O . PHE A 1 77 ? -20.543 -1.969 -7.716 1.00 82.38 77 PHE A O 1
ATOM 629 N N . TRP A 1 78 ? -19.727 -1.600 -5.660 1.00 85.25 78 TRP A N 1
ATOM 630 C CA . TRP A 1 78 ? -19.803 -0.139 -5.773 1.00 85.25 78 TRP A CA 1
ATOM 631 C C . TRP A 1 78 ? -18.452 0.525 -6.039 1.00 85.25 78 TRP A C 1
ATOM 633 O O . TRP A 1 78 ? -18.307 1.270 -7.013 1.00 85.25 78 TRP A O 1
ATOM 643 N N . LEU A 1 79 ? -17.451 0.260 -5.195 1.00 91.06 79 LEU A N 1
ATOM 644 C CA . LEU A 1 79 ? -16.168 0.964 -5.253 1.00 91.06 79 LEU A CA 1
ATOM 645 C C . LEU A 1 79 ? -15.407 0.640 -6.543 1.00 91.06 79 LEU A C 1
ATOM 647 O O . LEU A 1 79 ? -15.005 1.556 -7.261 1.00 91.06 79 LEU A O 1
ATOM 651 N N . PHE A 1 80 ? -15.236 -0.641 -6.875 1.00 89.56 80 PHE A N 1
ATOM 652 C CA . PHE A 1 80 ? -14.444 -1.027 -8.044 1.00 89.56 80 PHE A CA 1
ATOM 653 C C . PHE A 1 80 ? -15.103 -0.633 -9.363 1.00 89.56 80 PHE A C 1
ATOM 655 O O . PHE A 1 80 ? -14.405 -0.216 -10.283 1.00 89.56 80 PHE A O 1
ATOM 662 N N . ASN A 1 81 ? -16.432 -0.657 -9.453 1.00 86.62 81 ASN A N 1
ATOM 663 C CA . ASN A 1 81 ? -17.134 -0.158 -10.636 1.00 86.62 81 ASN A CA 1
ATOM 664 C C . ASN A 1 81 ? -16.959 1.354 -10.817 1.00 86.62 81 ASN A C 1
ATOM 666 O O . ASN A 1 81 ? -16.766 1.826 -11.939 1.00 86.62 81 ASN A O 1
ATOM 670 N N . ARG A 1 82 ? -16.964 2.122 -9.721 1.00 88.00 82 ARG A N 1
ATOM 671 C CA . ARG A 1 82 ? -16.669 3.559 -9.765 1.00 88.00 82 ARG A CA 1
ATOM 672 C C . ARG A 1 82 ? -15.228 3.829 -10.200 1.00 88.00 82 ARG A C 1
ATOM 674 O O . ARG A 1 82 ? -14.999 4.734 -10.998 1.00 88.00 82 ARG A O 1
ATOM 681 N N . LEU A 1 83 ? -14.278 3.037 -9.705 1.00 89.38 83 LEU A N 1
ATOM 682 C CA . LEU A 1 83 ? -12.869 3.149 -10.080 1.00 89.38 83 LEU A CA 1
ATOM 683 C C . LEU A 1 83 ? -12.639 2.794 -11.552 1.00 89.38 83 LEU A C 1
ATOM 685 O O . LEU A 1 83 ? -11.984 3.562 -12.246 1.00 89.38 83 LEU A O 1
ATOM 689 N N . LYS A 1 84 ? -13.234 1.707 -12.057 1.00 87.00 84 LYS A N 1
ATOM 690 C CA . LYS A 1 84 ? -13.148 1.320 -13.476 1.00 87.00 84 LYS A CA 1
ATOM 691 C C . LYS A 1 84 ? -13.616 2.440 -14.402 1.00 87.00 84 LYS A C 1
ATOM 693 O O . LYS A 1 84 ? -12.859 2.847 -15.266 1.00 87.00 84 LYS A O 1
ATOM 698 N N . ARG A 1 85 ? -14.774 3.051 -14.125 1.00 87.06 85 ARG A N 1
ATOM 699 C CA . ARG A 1 85 ? -15.268 4.212 -14.896 1.00 87.06 85 ARG A CA 1
ATOM 700 C C . ARG A 1 85 ? -14.280 5.382 -14.910 1.00 87.06 85 ARG A C 1
ATOM 702 O O . ARG A 1 85 ? -14.120 6.051 -15.927 1.00 87.06 85 ARG A O 1
ATOM 709 N N . SER A 1 86 ? -13.620 5.637 -13.779 1.00 85.62 86 SER A N 1
ATOM 710 C CA . SER A 1 86 ? -12.596 6.682 -13.692 1.00 85.62 86 SER A CA 1
ATOM 711 C C . SER A 1 86 ? -11.341 6.329 -14.485 1.00 85.62 86 SER A C 1
ATOM 713 O O . SER A 1 86 ? -10.707 7.232 -15.018 1.00 85.62 86 SER A O 1
ATOM 715 N N . LEU A 1 87 ? -10.972 5.050 -14.544 1.00 84.75 87 LEU A N 1
ATOM 716 C CA . LEU A 1 87 ? -9.809 4.566 -15.283 1.00 84.75 87 LEU A CA 1
ATOM 717 C C . LEU A 1 87 ? -10.070 4.516 -16.789 1.00 84.75 87 LEU A C 1
ATOM 719 O O . LEU A 1 87 ? -9.191 4.903 -17.544 1.00 84.75 87 LEU A O 1
ATOM 723 N N . ASP A 1 88 ? -11.281 4.158 -17.215 1.00 76.38 88 ASP A N 1
ATOM 724 C CA . ASP A 1 88 ? -11.698 4.175 -18.626 1.00 76.38 88 ASP A CA 1
ATOM 725 C C . ASP A 1 88 ? -11.688 5.595 -19.217 1.00 76.38 88 ASP A C 1
ATOM 727 O O . ASP A 1 88 ? -11.579 5.781 -20.426 1.00 76.38 88 ASP A O 1
ATOM 731 N N . THR A 1 89 ? -11.785 6.618 -18.359 1.00 67.25 89 THR A N 1
ATOM 732 C CA . THR A 1 89 ? -11.668 8.028 -18.764 1.00 67.25 89 THR A CA 1
ATOM 733 C C . THR A 1 89 ? -10.225 8.397 -19.131 1.00 67.25 89 THR A C 1
ATOM 735 O O . THR A 1 89 ? -9.999 9.357 -19.868 1.00 67.25 89 THR A O 1
ATOM 738 N N . TYR A 1 90 ? -9.236 7.637 -18.654 1.00 59.25 90 TYR A N 1
ATOM 739 C CA . TYR A 1 90 ? -7.867 7.765 -19.127 1.00 59.25 90 TYR A CA 1
ATOM 740 C C . TYR A 1 90 ? -7.718 6.911 -20.385 1.00 59.25 90 TYR A C 1
ATOM 742 O O . TYR A 1 90 ? -7.947 5.702 -20.317 1.00 59.25 90 TYR A O 1
ATOM 750 N N . PRO A 1 91 ? -7.312 7.481 -21.535 1.00 64.38 91 PRO A N 1
ATOM 751 C CA . PRO A 1 91 ? -6.923 6.658 -22.663 1.00 64.38 91 PRO A CA 1
ATOM 752 C C . PRO A 1 91 ? -5.749 5.805 -22.190 1.00 64.38 91 PRO A C 1
ATOM 754 O O . PRO A 1 91 ? -4.646 6.314 -21.982 1.00 64.38 91 PRO A O 1
ATOM 757 N N . VAL A 1 92 ? -5.998 4.514 -21.964 1.00 63.12 92 VAL A N 1
ATOM 758 C CA . VAL A 1 92 ? -4.936 3.535 -21.778 1.00 63.12 92 VAL A CA 1
ATOM 759 C C . VAL A 1 92 ? -4.054 3.685 -23.005 1.00 63.12 92 VAL A C 1
ATOM 761 O O . VAL A 1 92 ? -4.474 3.385 -24.125 1.00 63.12 92 VAL A O 1
ATOM 764 N N . SER A 1 93 ? -2.853 4.224 -22.803 1.00 56.56 93 SER A N 1
ATOM 765 C CA . SER A 1 93 ? -1.807 4.253 -23.809 1.00 56.56 93 SER A CA 1
ATOM 766 C C . SER A 1 93 ? -1.541 2.804 -24.181 1.00 56.56 93 SER A C 1
ATOM 768 O O . SER A 1 93 ? -0.810 2.090 -23.498 1.00 56.56 93 SER A O 1
ATOM 770 N N . THR A 1 94 ? -2.223 2.359 -25.231 1.00 56.12 94 THR A N 1
ATOM 771 C CA . THR A 1 94 ? -2.090 1.036 -25.821 1.00 56.12 94 THR A CA 1
ATOM 772 C C . THR A 1 94 ? -0.771 1.070 -26.578 1.00 56.12 94 THR A C 1
ATOM 774 O O . THR A 1 94 ? -0.730 1.251 -27.789 1.00 56.12 94 THR A O 1
ATOM 777 N N . SER A 1 95 ? 0.340 1.037 -25.845 1.00 52.81 95 SER A N 1
ATOM 778 C CA . SER A 1 95 ? 1.657 0.919 -26.442 1.00 52.81 95 SER A CA 1
ATOM 779 C C . SER A 1 95 ? 1.980 -0.562 -26.596 1.00 52.81 95 SER A C 1
ATOM 781 O O . SER A 1 95 ? 2.320 -1.232 -25.625 1.00 52.81 95 SER A O 1
ATOM 783 N N . LEU A 1 96 ? 1.907 -0.990 -27.857 1.00 50.16 96 LEU A N 1
ATOM 784 C CA . LEU A 1 96 ? 2.758 -2.000 -28.483 1.00 50.16 96 LEU A CA 1
ATOM 785 C C . LEU A 1 96 ? 2.545 -3.448 -28.018 1.00 50.16 96 LEU A C 1
ATOM 787 O O . LEU A 1 96 ? 3.327 -4.002 -27.253 1.00 50.16 96 LEU A O 1
ATOM 791 N N . ALA A 1 97 ? 1.530 -4.082 -28.605 1.00 42.53 97 ALA A N 1
ATOM 792 C CA . ALA A 1 97 ? 1.652 -5.471 -29.033 1.00 42.53 97 ALA A CA 1
ATOM 793 C C . ALA A 1 97 ? 1.951 -5.460 -30.545 1.00 42.53 97 ALA A C 1
ATOM 795 O O . ALA A 1 97 ? 1.036 -5.346 -31.360 1.00 42.53 97 ALA A O 1
ATOM 796 N N . THR A 1 98 ? 3.241 -5.501 -30.876 1.00 43.91 98 THR A N 1
ATOM 797 C CA . THR A 1 98 ? 3.786 -5.947 -32.167 1.00 43.91 98 THR A CA 1
ATOM 798 C C . THR A 1 98 ? 4.639 -7.166 -31.862 1.00 43.91 98 THR A C 1
ATOM 800 O O . THR A 1 98 ? 4.557 -8.146 -32.629 1.00 43.91 98 THR A O 1
#

pLDDT: mean 79.2, std 12.58, range [42.53, 93.06]